Protein AF-A0A3B5LZR9-F1 (afdb_monomer_lite)

InterPro domains:
  IPR003703 Acyl-CoA thioesterase [PTHR11066] (20-133)
  IPR025652 Acyl-CoA thioesterase 2, C-terminal domain [PF02551] (42-131)
  IPR029069 HotDog domain superfamily [SSF54637] (20-133)

Radius of gyration: 15.73 Å; chains: 1; bounding box: 36×36×36 Å

Organism: NCBI:txid32473

Structure (mmCIF, N/CA/C/O backbone):
data_AF-A0A3B5LZR9-F1
#
_entry.id   AF-A0A3B5LZR9-F1
#
loop_
_atom_site.group_PDB
_atom_site.id
_atom_site.type_symbol
_atom_site.label_atom_id
_atom_site.label_alt_id
_atom_site.label_comp_id
_atom_site.label_asym_id
_atom_site.label_entity_id
_atom_site.label_seq_id
_atom_site.pdbx_PDB_ins_code
_atom_site.Cartn_x
_atom_site.Cartn_y
_atom_site.Cartn_z
_atom_site.occupancy
_atom_site.B_iso_or_equiv
_atom_site.auth_seq_id
_atom_site.auth_comp_id
_atom_site.auth_asym_id
_atom_site.auth_atom_id
_atom_site.pdbx_PDB_model_num
ATOM 1 N N . MET A 1 1 ? -6.230 14.720 -13.252 1.00 27.27 1 MET A N 1
ATOM 2 C CA . MET A 1 1 ? -5.635 13.383 -13.043 1.00 27.27 1 MET A CA 1
ATOM 3 C C . MET A 1 1 ? -5.316 13.263 -11.568 1.00 27.27 1 MET A C 1
ATOM 5 O O . MET A 1 1 ? -4.715 14.183 -11.036 1.00 27.27 1 MET A O 1
ATOM 9 N N . ARG A 1 2 ? -5.852 12.247 -10.888 1.00 27.27 2 ARG A N 1
ATOM 10 C CA . ARG A 1 2 ? -5.743 12.085 -9.433 1.00 27.27 2 ARG A CA 1
ATOM 11 C C . ARG A 1 2 ? -4.708 10.994 -9.176 1.00 27.27 2 ARG A C 1
ATOM 13 O O . ARG A 1 2 ? -4.946 9.859 -9.569 1.00 27.27 2 ARG A O 1
ATOM 20 N N . THR A 1 3 ? -3.568 11.358 -8.603 1.00 30.34 3 THR A N 1
ATOM 21 C CA . THR A 1 3 ? -2.585 10.412 -8.075 1.00 30.34 3 THR A CA 1
ATOM 22 C C . THR A 1 3 ? -3.133 9.887 -6.757 1.00 30.34 3 THR A C 1
ATOM 24 O O . THR A 1 3 ? -3.487 10.661 -5.873 1.00 30.34 3 THR A O 1
ATOM 27 N N . GLY A 1 4 ? -3.314 8.579 -6.643 1.00 33.81 4 GLY A N 1
ATOM 28 C CA . GLY A 1 4 ? -3.787 7.996 -5.403 1.00 33.81 4 GLY A CA 1
ATOM 29 C C . GLY A 1 4 ? -3.628 6.496 -5.407 1.00 33.81 4 GLY A C 1
ATOM 30 O O . GLY A 1 4 ? -4.179 5.817 -6.268 1.00 33.81 4 GLY A O 1
ATOM 31 N N . CYS A 1 5 ? -2.903 5.990 -4.414 1.00 34.50 5 CYS A N 1
ATOM 32 C CA . CYS A 1 5 ? -2.946 4.586 -4.047 1.00 34.50 5 CYS A CA 1
ATOM 33 C C . CYS A 1 5 ? -4.393 4.267 -3.636 1.00 34.50 5 CYS A C 1
ATOM 35 O O . CYS A 1 5 ? -4.862 4.674 -2.570 1.00 34.50 5 CYS A O 1
ATOM 37 N N . SER A 1 6 ? -5.149 3.616 -4.524 1.00 39.47 6 SER A N 1
ATOM 38 C CA . SER A 1 6 ? -6.515 3.190 -4.228 1.00 39.47 6 SER A CA 1
ATOM 39 C C . SER A 1 6 ? -6.448 1.907 -3.411 1.00 39.47 6 SER A C 1
ATOM 41 O O . SER A 1 6 ? -6.397 0.806 -3.952 1.00 39.47 6 SER A O 1
ATOM 43 N N . ILE A 1 7 ? -6.462 2.042 -2.085 1.00 42.81 7 ILE A N 1
ATOM 44 C CA . ILE A 1 7 ? -6.638 0.894 -1.193 1.00 42.81 7 ILE A CA 1
ATOM 45 C C . ILE A 1 7 ? -8.096 0.435 -1.322 1.00 42.81 7 ILE A C 1
ATOM 47 O O . ILE A 1 7 ? -8.989 0.935 -0.637 1.00 42.81 7 ILE A O 1
ATOM 51 N N . ARG A 1 8 ? -8.365 -0.507 -2.233 1.00 40.75 8 ARG A N 1
ATOM 52 C CA . ARG A 1 8 ? -9.655 -1.209 -2.281 1.00 40.75 8 ARG A CA 1
ATOM 53 C C . ARG A 1 8 ? -9.671 -2.298 -1.219 1.00 40.75 8 ARG A C 1
ATOM 55 O O . ARG A 1 8 ? -9.080 -3.362 -1.384 1.00 40.75 8 ARG A O 1
ATOM 62 N N . LEU A 1 9 ? -10.381 -2.025 -0.129 1.00 33.88 9 LEU A N 1
ATOM 63 C CA . LEU A 1 9 ? -10.608 -2.972 0.956 1.00 33.88 9 LEU A CA 1
ATOM 64 C C . LEU A 1 9 ? -11.542 -4.094 0.478 1.00 33.88 9 LEU A C 1
ATOM 66 O O . LEU A 1 9 ? -12.763 -3.971 0.521 1.00 33.88 9 LEU A O 1
ATOM 70 N N . HIS A 1 10 ? -10.964 -5.201 0.018 1.00 29.89 10 HIS A N 1
ATOM 71 C CA . HIS A 1 10 ? -11.681 -6.463 -0.134 1.00 29.89 10 HIS A CA 1
ATOM 72 C C . HIS A 1 10 ? -11.400 -7.334 1.091 1.00 29.89 10 HIS A C 1
ATOM 74 O O . HIS A 1 10 ? -10.263 -7.738 1.317 1.00 29.89 10 HIS A O 1
ATOM 80 N N . THR A 1 11 ? -12.425 -7.635 1.887 1.00 25.09 11 THR A N 1
ATOM 81 C CA . THR A 1 11 ? -12.345 -8.617 2.974 1.00 25.09 11 THR A CA 1
ATOM 82 C C . THR A 1 11 ? -12.580 -10.016 2.396 1.00 25.09 11 THR A C 1
ATOM 84 O O . THR A 1 11 ? -13.600 -10.282 1.759 1.00 25.09 11 THR A O 1
ATOM 87 N N . LYS A 1 12 ? -11.628 -10.943 2.568 1.00 26.22 12 LYS A N 1
ATOM 88 C CA . LYS A 1 12 ? -11.846 -12.369 2.268 1.00 26.22 12 LYS A CA 1
ATOM 89 C C . LYS A 1 12 ? -11.078 -13.266 3.239 1.00 26.22 12 LYS A C 1
ATOM 91 O O . LYS A 1 12 ? -9.925 -13.004 3.567 1.00 26.22 12 LYS A O 1
ATOM 96 N N . LEU A 1 13 ? -11.758 -14.326 3.682 1.00 26.95 13 LEU A N 1
ATOM 97 C CA . LEU A 1 13 ? -11.260 -15.369 4.580 1.00 26.95 13 LEU A CA 1
ATOM 98 C C . LEU A 1 13 ? -10.009 -16.074 4.017 1.00 26.95 13 LEU A C 1
ATOM 100 O O . LEU A 1 13 ? -9.919 -16.385 2.832 1.00 26.95 13 LEU A O 1
ATOM 104 N N . CYS A 1 14 ? -9.069 -16.331 4.924 1.00 25.84 14 CYS A N 1
ATOM 105 C CA . CYS A 1 14 ? -7.751 -16.936 4.733 1.00 25.84 14 CYS A CA 1
ATOM 106 C C . CYS A 1 14 ? -7.805 -18.362 4.141 1.00 25.84 14 CYS A C 1
ATOM 108 O O . CYS A 1 14 ? -8.586 -19.185 4.616 1.00 25.84 14 CYS A O 1
ATOM 110 N N . LEU A 1 15 ? -6.883 -18.695 3.226 1.00 27.16 15 LEU A N 1
ATOM 111 C CA . LEU A 1 15 ? -6.467 -20.080 2.980 1.00 27.16 15 LEU A CA 1
ATOM 112 C C . LEU A 1 15 ? -4.952 -20.218 3.217 1.00 27.16 15 LEU A C 1
ATOM 114 O O . LEU A 1 15 ? -4.145 -19.428 2.729 1.00 27.16 15 LEU A O 1
ATOM 118 N N . HIS A 1 16 ? -4.606 -21.196 4.051 1.00 30.91 16 HIS 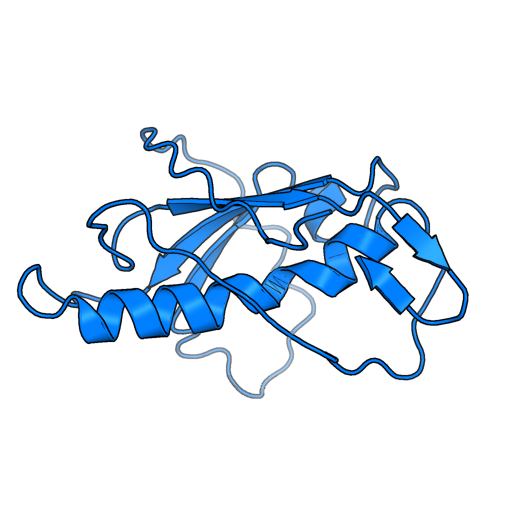A N 1
ATOM 119 C CA . HIS A 1 16 ? -3.272 -21.536 4.545 1.00 30.91 16 HIS A CA 1
ATOM 120 C C . HIS A 1 16 ? -2.425 -22.238 3.472 1.00 30.91 16 HIS A C 1
ATOM 122 O O . HIS A 1 16 ? -2.890 -23.237 2.943 1.00 30.91 16 HIS A O 1
ATOM 128 N N . SER A 1 17 ? -1.179 -21.784 3.253 1.00 28.28 17 SER A N 1
ATOM 129 C CA . SER A 1 17 ? 0.057 -22.598 3.111 1.00 28.28 17 SER A CA 1
ATOM 130 C C . SER A 1 17 ? 1.097 -21.908 2.212 1.00 28.28 17 SER A C 1
ATOM 132 O O . SER A 1 17 ? 0.865 -21.807 1.013 1.00 28.28 17 SER A O 1
ATOM 134 N N . ALA A 1 18 ? 2.230 -21.463 2.781 1.00 30.75 18 ALA A N 1
ATOM 135 C CA . ALA A 1 18 ? 3.571 -21.375 2.153 1.00 30.75 18 ALA A CA 1
ATOM 136 C C . ALA A 1 18 ? 4.475 -20.391 2.930 1.00 30.75 18 ALA A C 1
ATOM 138 O O . ALA A 1 18 ? 4.711 -19.267 2.497 1.00 30.75 18 ALA A O 1
ATOM 139 N N . LEU A 1 19 ? 4.978 -20.792 4.104 1.00 38.09 19 LEU A N 1
ATOM 140 C CA . LEU A 1 19 ? 5.795 -19.927 4.982 1.00 38.09 19 LEU A CA 1
ATOM 141 C C . LEU A 1 19 ? 7.273 -20.343 5.114 1.00 38.09 19 LEU A C 1
ATOM 143 O O . LEU A 1 19 ? 8.021 -19.689 5.838 1.00 38.09 19 LEU A O 1
ATOM 147 N N . ASN A 1 20 ? 7.731 -21.393 4.423 1.00 34.12 20 ASN A N 1
ATOM 148 C CA . ASN A 1 20 ? 9.038 -21.995 4.735 1.00 34.12 20 ASN A CA 1
ATOM 149 C C . ASN A 1 20 ? 10.212 -21.607 3.822 1.00 34.12 20 ASN A C 1
ATOM 151 O O . ASN A 1 20 ? 11.348 -21.851 4.208 1.00 34.12 20 ASN A O 1
ATOM 155 N N . VAL A 1 21 ? 9.997 -20.950 2.676 1.00 36.91 21 VAL A N 1
ATOM 156 C CA . VAL A 1 21 ? 11.098 -20.683 1.718 1.00 36.91 21 VAL A CA 1
ATOM 157 C C . VAL A 1 21 ? 11.710 -19.275 1.855 1.00 36.91 21 VAL A C 1
ATOM 159 O O . VAL A 1 21 ? 12.854 -19.062 1.477 1.00 36.91 21 VAL A O 1
ATOM 162 N N . ALA A 1 22 ? 11.028 -18.311 2.486 1.00 40.25 22 ALA A N 1
ATOM 163 C CA . ALA A 1 22 ? 11.484 -16.910 2.545 1.00 40.25 22 ALA A CA 1
ATOM 164 C C . ALA A 1 22 ? 12.479 -16.576 3.686 1.00 40.25 22 ALA A C 1
ATOM 166 O O . ALA A 1 22 ? 12.802 -15.409 3.897 1.00 40.25 22 ALA A O 1
ATOM 167 N N . LYS A 1 23 ? 12.946 -17.568 4.460 1.00 37.38 23 LYS A N 1
ATOM 168 C CA . LYS A 1 23 ? 13.719 -17.338 5.702 1.00 37.38 23 LYS A CA 1
ATOM 169 C C . LYS A 1 23 ? 15.232 -17.162 5.518 1.00 37.38 23 LYS A C 1
ATOM 171 O O . LYS A 1 23 ? 15.905 -16.778 6.471 1.00 37.38 23 LYS A O 1
ATOM 176 N N . GLN A 1 24 ? 15.792 -17.418 4.339 1.00 36.44 24 GLN A N 1
ATOM 177 C CA . GLN A 1 24 ? 17.242 -17.336 4.129 1.00 36.44 24 GLN A CA 1
ATOM 178 C C . GLN A 1 24 ? 17.629 -15.983 3.518 1.00 36.44 24 GLN A C 1
ATOM 180 O O . GLN A 1 24 ? 17.679 -15.836 2.302 1.00 36.44 24 GLN A O 1
ATOM 185 N N . GLY A 1 25 ? 17.886 -14.977 4.366 1.00 41.34 25 GLY A N 1
ATOM 186 C CA . GLY A 1 25 ? 18.458 -13.708 3.891 1.00 41.34 25 GLY A CA 1
ATOM 187 C C . GLY A 1 25 ? 18.487 -12.523 4.862 1.00 41.34 25 GLY A C 1
ATOM 188 O O . GLY A 1 25 ? 19.258 -11.597 4.631 1.00 41.34 25 GLY A O 1
ATOM 189 N N . LEU A 1 26 ? 17.719 -12.523 5.958 1.00 41.50 26 LEU A N 1
ATOM 190 C CA . LEU A 1 26 ? 17.759 -11.427 6.939 1.00 41.50 26 LEU A CA 1
ATOM 191 C C . LEU A 1 26 ? 18.619 -11.799 8.154 1.00 41.50 26 LEU A C 1
ATOM 193 O O . LEU A 1 26 ? 18.128 -12.316 9.156 1.00 41.50 26 LEU A O 1
ATOM 197 N N . ASN A 1 27 ? 19.918 -11.511 8.084 1.00 41.34 27 ASN A N 1
ATOM 198 C CA . ASN A 1 27 ? 20.773 -11.573 9.263 1.00 41.34 27 ASN A CA 1
ATOM 199 C C . ASN A 1 27 ? 20.544 -10.349 10.174 1.00 41.34 27 ASN A C 1
ATOM 201 O O . ASN A 1 27 ? 20.931 -9.226 9.866 1.00 41.34 27 ASN A O 1
ATOM 205 N N . LYS A 1 28 ? 19.972 -10.646 11.346 1.00 34.28 28 LYS A N 1
ATOM 206 C CA . LYS A 1 28 ? 20.444 -10.224 12.678 1.00 34.28 28 LYS A CA 1
ATOM 207 C C . LYS A 1 28 ? 20.180 -8.810 13.225 1.00 34.28 28 LYS A C 1
ATOM 209 O O . LYS A 1 28 ? 20.666 -8.569 14.323 1.00 34.28 28 LYS A O 1
ATOM 214 N N . LEU A 1 29 ? 19.392 -7.925 12.594 1.00 37.72 29 LEU A N 1
ATOM 215 C CA . LEU A 1 29 ? 19.137 -6.596 13.202 1.00 37.72 29 LEU A CA 1
ATOM 216 C C . LEU A 1 29 ? 17.749 -6.280 13.786 1.00 37.72 29 LEU A C 1
ATOM 218 O O . LEU A 1 29 ? 17.738 -5.545 14.757 1.00 37.72 29 LEU A O 1
ATOM 222 N N . LEU A 1 30 ? 16.600 -6.803 13.336 1.00 44.06 30 LEU A N 1
ATOM 223 C CA . LEU A 1 30 ? 15.291 -6.375 13.908 1.00 44.06 30 LEU A CA 1
ATOM 224 C C . LEU A 1 30 ? 14.174 -7.440 13.838 1.00 44.06 30 LEU A C 1
ATOM 226 O O . LEU A 1 30 ? 12.989 -7.120 13.850 1.00 44.06 30 LEU A O 1
ATOM 230 N N . ALA A 1 31 ? 14.519 -8.723 13.714 1.00 45.22 31 ALA A N 1
ATOM 231 C CA . ALA A 1 31 ? 13.545 -9.773 13.391 1.00 45.22 31 ALA A CA 1
ATOM 232 C C . ALA A 1 31 ? 12.661 -10.240 14.565 1.00 45.22 31 ALA A C 1
ATOM 234 O O . ALA A 1 31 ? 11.826 -11.120 14.359 1.00 45.22 31 ALA A O 1
ATOM 235 N N . THR A 1 32 ? 12.827 -9.698 15.774 1.00 43.84 32 THR A N 1
ATOM 236 C CA . THR A 1 32 ? 12.108 -10.226 16.941 1.00 43.84 32 THR A CA 1
ATOM 237 C C . THR A 1 32 ? 10.625 -9.848 16.928 1.00 43.84 32 THR A C 1
ATOM 239 O O . THR A 1 32 ? 9.818 -10.695 17.281 1.00 43.84 32 THR A O 1
ATOM 242 N N . GLU A 1 33 ? 10.225 -8.676 16.410 1.00 54.78 33 GLU A N 1
ATOM 243 C CA . GLU A 1 33 ? 8.802 -8.301 16.290 1.00 54.78 33 GLU A CA 1
ATOM 244 C C . GLU A 1 33 ? 8.554 -7.318 15.130 1.00 54.78 33 GLU A C 1
ATOM 246 O O . GLU A 1 33 ? 8.406 -6.118 15.333 1.00 54.78 33 GLU A O 1
ATOM 251 N N . VAL A 1 34 ? 8.498 -7.790 13.878 1.00 61.19 34 VAL A N 1
ATOM 252 C CA . VAL A 1 34 ? 8.032 -6.922 12.773 1.00 61.19 34 VAL A CA 1
ATOM 253 C C . VAL A 1 34 ? 6.562 -6.575 13.048 1.00 61.19 34 VAL A C 1
ATOM 255 O O . VAL A 1 34 ? 5.751 -7.488 12.964 1.00 61.19 34 VAL A O 1
ATOM 258 N N . PRO A 1 35 ? 6.155 -5.328 13.333 1.00 83.56 35 PRO A N 1
ATOM 259 C CA . PRO A 1 35 ? 4.812 -5.027 13.851 1.00 83.56 35 PRO A CA 1
ATOM 260 C C . PRO A 1 35 ? 3.689 -5.287 12.839 1.00 83.56 35 PRO A C 1
ATOM 262 O O . PRO A 1 35 ? 2.523 -5.341 13.215 1.00 83.56 35 PRO A O 1
ATOM 265 N N . ILE A 1 36 ? 4.031 -5.482 11.564 1.00 88.88 36 ILE A N 1
ATOM 266 C CA . ILE A 1 36 ? 3.102 -5.783 10.477 1.00 88.88 36 ILE A CA 1
ATOM 267 C C . ILE A 1 36 ? 3.331 -7.218 9.989 1.00 88.88 36 ILE A C 1
ATOM 269 O O . ILE A 1 36 ? 4.450 -7.624 9.672 1.00 88.88 36 ILE A O 1
ATOM 273 N N . GLU A 1 37 ? 2.262 -8.001 9.910 1.00 91.88 37 GLU A N 1
ATOM 274 C CA . GLU A 1 37 ? 2.244 -9.259 9.171 1.00 91.88 37 GLU A CA 1
ATOM 275 C C . GLU A 1 37 ? 1.926 -8.983 7.705 1.00 91.88 37 GLU A C 1
ATOM 277 O O . GLU A 1 37 ? 0.971 -8.273 7.405 1.00 91.88 37 GLU A O 1
ATOM 282 N N . VAL A 1 38 ? 2.692 -9.588 6.794 1.00 90.38 38 VAL A N 1
ATOM 283 C CA . VAL A 1 38 ? 2.482 -9.482 5.347 1.00 90.38 38 VAL A CA 1
ATOM 284 C C . VAL A 1 38 ? 2.375 -10.878 4.746 1.00 90.38 38 VAL A C 1
ATOM 286 O O . VAL A 1 38 ? 3.205 -11.746 5.016 1.00 90.38 38 VAL A O 1
ATOM 289 N N . LYS A 1 39 ? 1.360 -11.094 3.909 1.00 92.94 39 LYS A N 1
ATOM 290 C CA . LYS A 1 39 ? 1.160 -12.317 3.127 1.00 92.94 39 LYS A CA 1
ATOM 291 C C . LYS A 1 39 ? 1.028 -11.953 1.646 1.00 92.94 39 LYS A C 1
ATOM 293 O O . LYS A 1 39 ? -0.023 -11.457 1.234 1.00 92.94 39 LYS A O 1
ATOM 298 N N . PRO A 1 40 ? 2.070 -12.190 0.834 1.00 92.44 40 PRO A N 1
ATOM 299 C CA . PRO A 1 40 ? 1.994 -11.983 -0.606 1.00 92.44 40 PRO A CA 1
ATOM 300 C C . PRO A 1 40 ? 0.895 -12.836 -1.244 1.00 92.44 40 PRO A C 1
ATOM 302 O O . PRO A 1 40 ? 0.795 -14.022 -0.937 1.00 92.44 40 PRO A O 1
ATOM 305 N N . VAL A 1 41 ? 0.117 -12.268 -2.171 1.00 93.25 41 VAL A N 1
ATOM 306 C CA . VAL A 1 41 ? -0.815 -13.063 -2.995 1.00 93.25 41 VAL A CA 1
ATOM 307 C C . VAL A 1 41 ? -0.036 -13.895 -4.020 1.00 93.25 41 VAL A C 1
ATO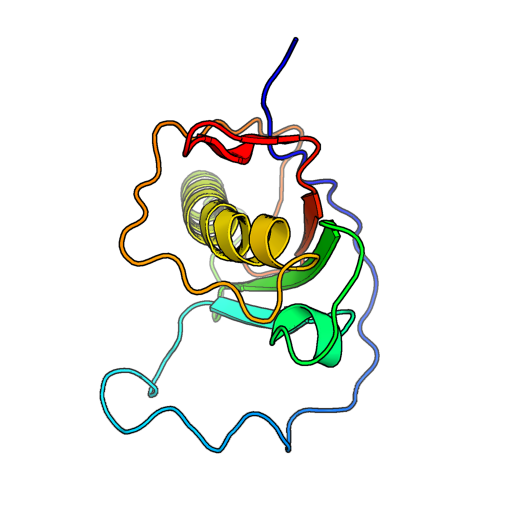M 309 O O . VAL A 1 41 ? -0.339 -15.064 -4.230 1.00 93.25 41 VAL A O 1
ATOM 312 N N . SER A 1 42 ? 1.014 -13.313 -4.609 1.00 90.25 42 SER A N 1
ATOM 313 C CA . SER A 1 42 ? 1.970 -14.000 -5.487 1.00 90.25 42 SER A CA 1
ATOM 314 C C . SER A 1 42 ? 3.391 -13.839 -4.934 1.00 90.25 42 SER A C 1
ATOM 316 O O . SER A 1 42 ? 4.027 -12.807 -5.176 1.00 90.25 42 SER A O 1
ATOM 318 N N . PRO A 1 43 ? 3.920 -14.821 -4.175 1.00 88.44 43 PRO A N 1
ATOM 319 C CA . PRO A 1 43 ? 5.252 -14.722 -3.574 1.00 88.44 43 PRO A CA 1
ATOM 320 C C . PRO A 1 43 ? 6.373 -14.495 -4.596 1.00 88.44 43 PRO A C 1
ATOM 322 O O . PRO A 1 43 ? 7.259 -13.676 -4.363 1.00 88.44 43 PRO A O 1
ATOM 325 N N . ALA A 1 44 ? 6.318 -15.163 -5.753 1.00 86.81 44 ALA A N 1
ATOM 326 C CA . ALA A 1 44 ? 7.342 -15.031 -6.790 1.00 86.81 44 ALA A CA 1
ATOM 327 C C . ALA A 1 44 ? 7.430 -13.599 -7.350 1.00 86.81 44 ALA A C 1
ATOM 329 O O . ALA A 1 44 ? 8.530 -13.077 -7.529 1.00 86.81 44 ALA A O 1
ATOM 330 N N . GLN A 1 45 ? 6.286 -12.944 -7.581 1.00 85.25 45 GLN A N 1
ATOM 331 C CA . GLN A 1 45 ? 6.248 -11.545 -8.020 1.00 85.25 45 GLN A CA 1
ATOM 332 C C . GLN A 1 45 ? 6.632 -10.599 -6.877 1.00 85.25 45 GLN A C 1
ATOM 334 O O . GLN A 1 45 ? 7.433 -9.689 -7.068 1.00 85.25 45 GLN A O 1
ATOM 339 N N . PHE A 1 46 ? 6.125 -10.831 -5.664 1.00 85.56 46 PHE A N 1
ATOM 340 C CA . PHE A 1 46 ? 6.383 -9.969 -4.508 1.00 85.56 46 PHE A CA 1
ATOM 341 C C . PHE A 1 46 ? 7.879 -9.829 -4.188 1.00 85.56 46 PHE A C 1
ATOM 343 O O . PHE A 1 46 ? 8.355 -8.717 -3.958 1.00 85.56 46 PHE A O 1
ATOM 350 N N . TYR A 1 47 ? 8.632 -10.932 -4.259 1.00 84.81 47 TYR A N 1
ATOM 351 C CA . TYR A 1 47 ? 10.088 -10.945 -4.071 1.00 84.81 47 TYR A CA 1
ATOM 352 C C . TYR A 1 47 ? 10.888 -10.672 -5.359 1.00 84.81 47 TYR A C 1
ATOM 354 O O . TYR A 1 47 ? 12.109 -10.804 -5.360 1.00 84.81 47 TYR A O 1
ATOM 362 N N . ARG A 1 48 ? 10.228 -10.257 -6.453 1.00 81.88 48 ARG A N 1
ATOM 363 C CA . ARG A 1 48 ? 10.842 -9.947 -7.761 1.00 81.88 48 ARG A CA 1
ATOM 364 C C . ARG A 1 48 ? 11.673 -11.102 -8.347 1.00 81.88 48 ARG A C 1
ATOM 366 O O . ARG A 1 48 ? 12.655 -10.867 -9.046 1.00 81.88 48 ARG A O 1
ATOM 373 N N . HIS A 1 49 ? 11.281 -12.351 -8.088 1.00 83.75 49 HIS A N 1
ATOM 374 C CA . HIS A 1 49 ? 11.911 -13.528 -8.702 1.00 83.75 49 HIS A CA 1
ATOM 375 C C . HIS A 1 49 ? 11.501 -13.704 -10.169 1.00 83.75 49 HIS A C 1
ATOM 377 O O . HIS A 1 49 ? 12.241 -14.290 -10.954 1.00 83.75 49 HIS A O 1
ATOM 383 N N . VAL A 1 50 ? 10.324 -13.192 -10.536 1.00 87.12 50 VAL A N 1
ATOM 384 C CA . VAL A 1 50 ? 9.795 -13.192 -11.903 1.00 87.12 50 VAL A CA 1
ATOM 385 C C . VAL A 1 50 ? 9.380 -11.776 -12.290 1.00 87.12 50 VAL A C 1
ATOM 387 O O . VAL A 1 50 ? 8.904 -11.019 -11.440 1.00 87.12 50 VAL A O 1
ATOM 390 N N . SER A 1 51 ? 9.564 -11.416 -13.561 1.00 90.81 51 SER A N 1
ATOM 391 C CA . SER A 1 51 ? 8.996 -10.184 -14.112 1.00 90.81 51 SER A CA 1
ATOM 392 C C . SER A 1 51 ? 7.484 -10.312 -14.275 1.00 90.81 51 SER A C 1
ATOM 394 O O . SER A 1 51 ? 6.954 -11.413 -14.429 1.00 90.81 51 SER A O 1
ATOM 396 N N . GLY A 1 52 ? 6.793 -9.181 -14.290 1.00 91.69 52 GLY A N 1
ATOM 397 C CA . GLY A 1 52 ? 5.360 -9.123 -14.548 1.00 91.69 52 GLY A CA 1
ATOM 398 C C . GLY A 1 52 ? 4.888 -7.688 -14.697 1.00 91.69 52 GLY A C 1
ATOM 399 O O . GLY A 1 52 ? 5.696 -6.761 -14.620 1.00 91.69 52 GLY A O 1
ATOM 400 N N . GLU A 1 53 ? 3.580 -7.529 -14.880 1.00 94.06 53 GLU A N 1
ATOM 401 C CA . GLU A 1 53 ? 2.930 -6.221 -14.853 1.00 94.06 53 GLU A CA 1
ATOM 402 C C . GLU A 1 53 ? 3.274 -5.471 -13.558 1.00 94.06 53 GLU A C 1
ATOM 404 O O . GLU A 1 53 ? 3.458 -6.109 -12.511 1.00 94.06 53 GLU A O 1
ATOM 409 N N . PRO A 1 54 ? 3.344 -4.131 -13.588 1.00 93.12 54 PRO A N 1
ATOM 410 C CA . PRO A 1 54 ? 3.610 -3.313 -12.414 1.00 93.12 54 PRO A CA 1
ATOM 411 C C . PRO A 1 54 ? 2.364 -3.244 -11.517 1.00 93.12 54 PRO A C 1
ATOM 413 O O . PRO A 1 54 ? 1.805 -2.183 -11.270 1.00 93.12 54 PRO A O 1
ATOM 416 N N . ARG A 1 55 ? 1.907 -4.404 -11.043 1.00 91.94 55 ARG A N 1
ATOM 417 C CA . ARG A 1 55 ? 0.741 -4.605 -10.187 1.00 91.94 55 ARG A CA 1
ATOM 418 C C . ARG A 1 55 ? 1.088 -5.636 -9.123 1.00 91.94 55 ARG A C 1
ATOM 420 O O . ARG A 1 55 ? 1.552 -6.735 -9.420 1.00 91.94 55 ARG A O 1
ATOM 427 N N . ARG A 1 56 ? 0.848 -5.294 -7.864 1.00 87.94 56 ARG A N 1
ATOM 428 C CA . ARG A 1 56 ? 1.205 -6.091 -6.696 1.00 87.94 56 ARG A CA 1
ATOM 429 C C . ARG A 1 56 ? 0.048 -6.162 -5.721 1.00 87.94 56 ARG A C 1
ATOM 431 O O . ARG A 1 56 ? -0.556 -5.152 -5.380 1.00 87.94 56 ARG A O 1
ATOM 438 N N . LEU A 1 57 ? -0.207 -7.375 -5.238 1.00 93.06 57 LEU A N 1
ATOM 439 C CA . LEU A 1 57 ? -1.218 -7.642 -4.229 1.00 93.06 57 LEU A CA 1
ATOM 440 C C . LEU A 1 57 ? -0.598 -8.370 -3.039 1.00 93.06 57 LEU A C 1
ATOM 442 O O . LEU A 1 57 ? 0.133 -9.356 -3.195 1.00 93.06 57 LEU A O 1
ATOM 446 N N . PHE A 1 58 ? -0.913 -7.899 -1.842 1.00 92.62 58 PHE A N 1
ATOM 447 C CA . PHE A 1 58 ? -0.535 -8.555 -0.599 1.00 92.62 58 PHE A CA 1
ATOM 448 C C . PHE A 1 58 ? -1.559 -8.256 0.485 1.00 92.62 58 PHE A C 1
ATOM 450 O O . PHE A 1 58 ? -2.140 -7.178 0.546 1.00 92.62 58 PHE A O 1
ATOM 457 N N . TRP A 1 59 ? -1.769 -9.224 1.361 1.00 95.06 59 TRP A N 1
ATOM 458 C CA . TRP A 1 59 ? -2.520 -9.011 2.583 1.00 95.06 59 TRP A CA 1
ATOM 459 C C . TRP A 1 59 ? -1.585 -8.471 3.651 1.00 95.06 59 TRP A C 1
ATOM 461 O O . TRP A 1 59 ? -0.474 -8.986 3.805 1.00 95.06 59 TRP A O 1
ATOM 471 N N . ALA A 1 60 ? -2.034 -7.482 4.414 1.00 93.19 60 ALA A N 1
ATOM 472 C CA . ALA A 1 60 ? -1.308 -7.015 5.581 1.00 93.19 60 ALA A CA 1
ATOM 473 C C . ALA A 1 60 ? -2.236 -6.716 6.757 1.00 93.19 60 ALA A C 1
ATOM 475 O O . ALA A 1 60 ? -3.409 -6.390 6.570 1.00 93.19 60 ALA A O 1
ATOM 476 N N . ARG A 1 61 ? -1.685 -6.844 7.965 1.00 92.88 61 ARG A N 1
ATOM 477 C CA . ARG A 1 61 ? -2.316 -6.434 9.225 1.00 92.88 61 ARG A CA 1
ATOM 478 C C . ARG A 1 61 ? -1.264 -6.092 10.276 1.00 92.88 61 ARG A C 1
ATOM 480 O O . ARG A 1 61 ? -0.170 -6.655 10.250 1.00 92.88 61 ARG A O 1
ATOM 487 N N . ALA A 1 62 ? -1.598 -5.229 11.224 1.00 91.75 62 ALA A N 1
ATOM 488 C CA . ALA A 1 62 ? -0.829 -5.060 12.449 1.00 91.75 62 ALA A CA 1
ATOM 489 C C . ALA A 1 62 ? -0.903 -6.322 13.315 1.00 91.75 62 ALA A C 1
ATOM 491 O O . ALA A 1 62 ? -1.928 -7.004 13.368 1.00 91.75 62 ALA A O 1
ATOM 492 N N . ARG A 1 63 ? 0.194 -6.625 14.008 1.00 89.44 63 ARG A N 1
ATOM 493 C CA . ARG A 1 63 ? 0.207 -7.596 15.101 1.00 89.44 63 ARG A CA 1
ATOM 494 C C . ARG A 1 63 ? -0.380 -6.970 16.357 1.00 89.44 63 ARG A C 1
ATOM 496 O O . ARG A 1 63 ? -0.157 -5.797 16.637 1.00 89.44 63 ARG A O 1
ATOM 503 N N . GLY A 1 64 ? -1.067 -7.795 17.139 1.00 85.69 64 GLY A N 1
ATOM 504 C CA . GLY A 1 64 ? -1.720 -7.373 18.375 1.00 85.69 64 GLY A CA 1
ATOM 505 C C . GLY A 1 64 ? -3.130 -6.832 18.150 1.00 85.69 64 GLY A C 1
ATOM 506 O O . GLY A 1 64 ? -3.691 -6.941 17.062 1.00 85.69 64 GLY A O 1
ATOM 507 N N . HIS A 1 65 ? -3.713 -6.297 19.218 1.00 88.44 65 HIS A N 1
ATOM 508 C CA . HIS A 1 65 ? -5.061 -5.742 19.228 1.00 88.44 65 HIS A CA 1
ATOM 509 C C . HIS A 1 65 ? -4.989 -4.223 19.390 1.00 88.44 65 HIS A C 1
ATOM 511 O O . HIS A 1 65 ? -4.417 -3.739 20.364 1.00 88.44 65 HIS A O 1
ATOM 517 N N . ILE A 1 66 ? -5.562 -3.482 18.440 1.00 88.44 66 ILE A N 1
ATOM 518 C CA . ILE A 1 66 ? -5.666 -2.013 18.500 1.00 88.44 66 ILE A CA 1
ATOM 519 C C . ILE A 1 66 ? -7.006 -1.596 19.126 1.00 88.44 66 ILE A C 1
ATOM 521 O O . ILE A 1 66 ? -7.068 -0.597 19.844 1.00 88.44 66 ILE A O 1
ATOM 525 N N . GLY A 1 67 ? -8.055 -2.389 18.890 1.00 83.19 67 GLY A N 1
ATOM 526 C CA . GLY A 1 67 ? -9.410 -2.134 19.379 1.00 83.19 67 GLY A CA 1
ATOM 527 C C . GLY A 1 67 ? -10.185 -1.117 18.538 1.00 83.19 67 GLY A C 1
ATOM 528 O O . GLY A 1 67 ? -9.622 -0.229 17.908 1.00 83.19 67 GLY A O 1
ATOM 529 N N . GLU A 1 68 ? -11.513 -1.234 18.544 1.00 82.12 68 GLU A N 1
ATOM 530 C CA . GLU A 1 68 ? -12.404 -0.499 17.629 1.00 82.12 68 GLU A CA 1
ATOM 531 C C . GLU A 1 68 ? -12.442 1.018 17.880 1.00 82.12 68 GLU A C 1
ATOM 533 O O . GLU A 1 68 ? -12.685 1.805 16.966 1.00 82.12 68 GLU A O 1
ATOM 538 N N . GLY A 1 69 ? -12.170 1.448 19.116 1.00 83.06 69 GLY A N 1
ATOM 539 C CA . GLY A 1 69 ? -12.270 2.851 19.527 1.00 83.06 69 GLY A CA 1
ATOM 540 C C . GLY A 1 69 ? -11.136 3.756 19.032 1.00 83.06 69 GLY A C 1
ATOM 541 O O . GLY A 1 69 ? -11.239 4.975 19.164 1.00 83.06 69 GLY A O 1
ATOM 542 N N . ASN A 1 70 ? -10.054 3.205 18.465 1.00 87.94 70 ASN A N 1
ATOM 543 C CA . ASN A 1 70 ? -8.857 3.974 18.112 1.00 87.94 70 ASN A CA 1
ATOM 544 C C . ASN A 1 70 ? -8.637 4.090 16.595 1.00 87.94 70 ASN A C 1
ATOM 546 O O . ASN A 1 70 ? -7.595 3.716 16.054 1.00 87.94 70 ASN A O 1
ATOM 550 N N . MET A 1 71 ? -9.620 4.664 15.895 1.00 92.25 71 MET A N 1
ATOM 551 C CA . MET A 1 71 ? -9.559 4.857 14.439 1.00 92.25 71 MET A CA 1
ATOM 552 C C . MET A 1 71 ? -8.334 5.669 13.989 1.00 92.25 71 MET A C 1
ATOM 554 O O . MET A 1 71 ? -7.768 5.400 12.936 1.00 92.25 71 MET A O 1
ATOM 558 N N . LYS A 1 72 ? -7.867 6.625 14.803 1.00 90.25 72 LYS A N 1
ATOM 559 C CA . LYS A 1 72 ? -6.647 7.392 14.500 1.00 90.25 72 LYS A CA 1
ATOM 560 C C . LYS A 1 72 ? -5.428 6.478 14.397 1.00 90.25 72 LYS A C 1
ATOM 562 O O . LYS A 1 72 ? -4.660 6.603 13.449 1.00 90.25 72 LYS A O 1
ATOM 567 N N . LEU A 1 73 ? -5.278 5.531 15.326 1.00 90.44 73 LEU A N 1
ATOM 568 C CA . LEU A 1 73 ? -4.188 4.561 15.285 1.00 90.44 73 LEU A CA 1
ATOM 569 C C . LEU A 1 73 ? -4.331 3.597 14.100 1.00 90.44 73 LEU A C 1
ATOM 571 O O . LEU A 1 73 ? -3.339 3.323 13.429 1.00 90.44 73 LEU A O 1
ATOM 575 N N . HIS A 1 74 ? -5.549 3.150 13.777 1.00 91.00 74 HIS A N 1
ATOM 576 C CA . HIS A 1 74 ? -5.787 2.370 12.559 1.00 91.00 74 HIS A CA 1
ATOM 577 C C . HIS A 1 74 ? -5.354 3.128 11.294 1.00 91.00 74 HIS A C 1
ATOM 579 O O . HIS A 1 74 ? -4.604 2.571 10.487 1.00 91.00 74 HIS A O 1
ATOM 585 N N . CYS A 1 75 ? -5.722 4.404 11.157 1.00 91.94 75 CYS A N 1
ATOM 586 C CA . CYS A 1 75 ? -5.274 5.254 10.053 1.00 91.94 75 CYS A CA 1
ATOM 587 C C . CYS A 1 75 ? -3.750 5.413 10.012 1.00 91.94 75 CYS A C 1
ATOM 589 O O . CYS A 1 75 ? -3.170 5.285 8.937 1.00 91.94 75 CYS A O 1
ATOM 591 N N . CYS A 1 76 ? -3.086 5.619 11.155 1.00 91.81 76 CYS A N 1
ATOM 592 C CA . CYS A 1 76 ? -1.622 5.697 11.214 1.00 91.81 76 CYS A CA 1
ATOM 593 C C . CYS A 1 76 ? -0.954 4.401 10.739 1.00 91.81 76 CYS A C 1
ATOM 595 O O . CYS A 1 76 ? 0.017 4.445 9.987 1.00 91.81 76 CYS A O 1
ATOM 597 N N . VAL A 1 77 ? -1.484 3.242 11.138 1.00 91.62 77 VAL A N 1
ATOM 598 C CA . VAL A 1 77 ? -0.972 1.943 10.684 1.00 91.62 77 VAL A CA 1
ATOM 599 C C . VAL A 1 77 ? -1.190 1.762 9.182 1.00 91.62 77 VAL A C 1
ATOM 601 O O . VAL A 1 77 ? -0.267 1.349 8.485 1.00 91.62 77 VAL A O 1
ATOM 604 N N . ALA A 1 78 ? -2.375 2.086 8.660 1.00 91.56 78 ALA A N 1
ATOM 605 C CA . ALA A 1 78 ? -2.631 1.997 7.222 1.00 91.56 78 ALA A CA 1
ATOM 606 C C . ALA A 1 78 ? -1.716 2.938 6.429 1.00 91.56 78 ALA A C 1
ATOM 608 O O . ALA A 1 78 ? -1.185 2.540 5.393 1.00 91.56 78 ALA A O 1
ATOM 609 N N . ALA A 1 79 ? -1.469 4.147 6.944 1.00 89.50 79 ALA A N 1
ATOM 610 C CA . ALA A 1 79 ? -0.526 5.084 6.350 1.00 89.50 79 ALA A CA 1
ATOM 611 C C . ALA A 1 79 ? 0.893 4.519 6.315 1.00 89.50 79 ALA A C 1
ATOM 613 O O . ALA A 1 79 ? 1.512 4.489 5.255 1.00 89.50 79 ALA A O 1
ATOM 614 N N . TYR A 1 80 ? 1.360 3.953 7.426 1.00 88.56 80 TYR A N 1
ATOM 615 C CA . TYR A 1 80 ? 2.660 3.295 7.486 1.00 88.56 80 TYR A CA 1
ATOM 616 C C . TYR A 1 80 ? 2.799 2.148 6.467 1.00 88.56 80 TYR A C 1
ATOM 618 O O . TYR A 1 80 ? 3.818 2.036 5.791 1.00 88.56 80 TYR A O 1
ATOM 626 N N . VAL A 1 81 ? 1.777 1.297 6.326 1.00 90.38 81 VAL A N 1
ATOM 627 C CA . VAL A 1 81 ? 1.821 0.147 5.402 1.00 90.38 81 VAL A CA 1
ATOM 628 C C . VAL A 1 81 ? 1.697 0.573 3.936 1.00 90.38 81 VAL A C 1
ATOM 630 O O . VAL A 1 81 ? 2.268 -0.078 3.062 1.00 90.38 81 VAL A O 1
ATOM 633 N N . SER A 1 82 ? 0.975 1.655 3.645 1.00 85.62 82 SER A N 1
ATOM 634 C CA . SER A 1 82 ? 0.684 2.075 2.267 1.00 85.62 82 SER A CA 1
ATOM 635 C C . SER A 1 82 ? 1.924 2.437 1.436 1.00 85.62 82 SER A C 1
ATOM 637 O O . SER A 1 82 ? 1.936 2.168 0.236 1.00 85.62 82 SER A O 1
ATOM 639 N N . ASP A 1 83 ? 2.989 2.933 2.069 1.00 85.69 83 ASP A N 1
ATOM 640 C CA . ASP A 1 83 ? 4.257 3.275 1.404 1.00 85.69 83 ASP A CA 1
ATOM 641 C C . ASP A 1 83 ? 5.181 2.065 1.170 1.00 85.69 83 ASP A C 1
ATOM 643 O O . ASP A 1 83 ? 6.201 2.156 0.486 1.00 85.69 83 ASP A O 1
ATOM 647 N N . PHE A 1 84 ? 4.837 0.890 1.707 1.00 82.25 84 PHE A N 1
ATOM 648 C CA . PHE A 1 84 ? 5.736 -0.265 1.746 1.00 82.25 84 PHE A CA 1
ATOM 649 C C . PHE A 1 84 ? 6.062 -0.848 0.362 1.00 82.25 84 PHE A C 1
ATOM 651 O O . PHE A 1 84 ? 7.147 -1.388 0.136 1.00 82.25 84 PHE A O 1
ATOM 658 N N . ALA A 1 85 ? 5.104 -0.803 -0.565 1.00 82.69 85 ALA A N 1
ATOM 659 C CA . ALA A 1 85 ? 5.159 -1.590 -1.795 1.00 82.69 85 ALA A CA 1
ATOM 660 C C . ALA A 1 85 ? 5.413 -0.783 -3.075 1.00 82.69 85 ALA A C 1
ATOM 662 O O . ALA A 1 85 ? 5.720 -1.412 -4.089 1.00 82.69 85 ALA A O 1
ATOM 663 N N . LEU A 1 86 ? 5.343 0.554 -3.031 1.00 83.94 86 LEU A N 1
ATOM 664 C CA . LEU A 1 86 ? 5.329 1.430 -4.213 1.00 83.94 86 LEU A CA 1
ATOM 665 C C . LEU A 1 86 ? 6.516 1.173 -5.154 1.00 83.94 86 LEU A C 1
ATOM 667 O O . LEU A 1 86 ? 6.339 0.694 -6.275 1.00 83.94 86 LEU A O 1
ATOM 671 N N . LEU A 1 87 ? 7.749 1.376 -4.674 1.00 85.44 87 LEU A N 1
ATOM 672 C CA . LEU A 1 87 ? 8.956 1.153 -5.480 1.00 85.44 87 LEU A CA 1
ATOM 673 C C . LEU A 1 87 ? 9.048 -0.290 -5.991 1.00 85.44 87 LEU A C 1
ATOM 675 O O . LEU A 1 87 ? 9.449 -0.549 -7.125 1.00 85.44 87 LEU A O 1
ATOM 679 N N . GLY A 1 88 ? 8.691 -1.253 -5.142 1.00 85.56 88 GLY A N 1
ATOM 680 C CA . GLY A 1 88 ? 8.758 -2.657 -5.508 1.00 85.56 88 GLY A CA 1
ATOM 681 C C . GLY A 1 88 ? 7.821 -2.996 -6.667 1.00 85.56 88 GLY A C 1
ATOM 682 O O . GLY A 1 88 ? 8.228 -3.765 -7.538 1.00 85.56 88 GLY A O 1
ATOM 683 N N . THR A 1 89 ? 6.612 -2.433 -6.682 1.00 90.12 89 THR A N 1
ATOM 684 C CA . THR A 1 89 ? 5.620 -2.599 -7.752 1.00 90.12 89 THR A CA 1
ATOM 685 C C . THR A 1 89 ? 6.142 -2.060 -9.078 1.00 90.12 89 THR A C 1
ATOM 687 O O . THR A 1 89 ? 6.132 -2.780 -10.074 1.00 90.12 89 THR A O 1
ATOM 690 N N . VAL A 1 90 ? 6.689 -0.843 -9.080 1.00 90.88 90 VAL A N 1
ATOM 691 C CA . VAL A 1 90 ? 7.208 -0.191 -10.293 1.00 90.88 90 VAL A CA 1
ATOM 692 C C . VAL A 1 90 ? 8.364 -0.977 -10.918 1.00 90.88 90 VAL A C 1
ATOM 694 O O . VAL A 1 90 ? 8.525 -1.024 -12.135 1.00 90.88 90 VAL A O 1
ATOM 697 N N . LEU A 1 91 ? 9.181 -1.629 -10.088 1.00 90.25 91 LEU A N 1
ATOM 698 C CA . LEU A 1 91 ? 10.337 -2.403 -10.540 1.00 90.25 91 LEU A CA 1
ATOM 699 C C . LEU A 1 91 ? 10.016 -3.858 -10.926 1.00 90.25 91 LEU A C 1
ATOM 701 O O . LEU A 1 91 ? 10.947 -4.610 -11.237 1.00 90.25 91 LEU A O 1
ATOM 705 N N . LEU A 1 92 ? 8.745 -4.279 -10.903 1.00 91.81 92 LEU A N 1
ATOM 706 C CA . LEU A 1 92 ? 8.332 -5.626 -11.324 1.00 91.81 92 LEU A CA 1
ATOM 707 C C . LEU A 1 92 ? 8.661 -5.930 -12.797 1.00 91.81 92 LEU A C 1
ATOM 709 O O . LEU A 1 92 ? 9.234 -6.994 -13.044 1.00 91.81 92 LEU A O 1
ATOM 713 N N . PRO A 1 93 ? 8.411 -5.030 -13.771 1.00 92.75 93 PRO A N 1
ATOM 714 C CA . PRO A 1 93 ? 8.769 -5.284 -15.169 1.00 92.75 93 PRO A CA 1
ATOM 715 C C . PRO A 1 93 ? 10.289 -5.333 -15.403 1.00 92.75 93 PRO A C 1
ATOM 717 O O . PRO A 1 93 ? 10.753 -5.881 -16.401 1.00 92.75 93 PRO A O 1
ATOM 720 N N . TYR A 1 94 ? 11.084 -4.797 -14.466 1.00 90.12 94 TYR A N 1
ATOM 721 C CA . TYR A 1 94 ? 12.531 -4.607 -14.596 1.00 90.12 94 TYR A CA 1
ATOM 722 C C . TYR A 1 94 ? 13.315 -5.380 -13.511 1.00 90.12 94 TYR A C 1
ATOM 724 O O . TYR A 1 94 ? 13.962 -4.774 -12.649 1.00 90.12 94 TYR A O 1
ATOM 732 N N . PRO A 1 95 ? 13.327 -6.728 -13.522 1.00 85.44 95 PRO A N 1
ATOM 733 C CA . PRO A 1 95 ? 13.921 -7.538 -12.447 1.00 85.44 95 PRO A CA 1
ATOM 734 C C . PRO A 1 95 ? 15.440 -7.350 -12.303 1.00 85.44 95 PRO A C 1
ATOM 736 O O . PRO A 1 95 ? 15.986 -7.494 -11.212 1.00 85.44 95 PRO A O 1
ATOM 739 N N . LYS A 1 96 ? 16.134 -6.983 -13.388 1.00 87.69 96 LYS A N 1
ATOM 740 C CA . LYS A 1 96 ? 17.583 -6.716 -13.380 1.00 87.69 96 LYS A CA 1
ATOM 741 C C . LYS A 1 96 ? 17.933 -5.295 -12.931 1.00 87.69 96 LYS A C 1
ATOM 743 O O . LYS A 1 96 ? 19.084 -5.041 -12.580 1.00 87.69 96 LYS A O 1
ATOM 748 N N . TYR A 1 97 ? 16.969 -4.372 -12.942 1.00 87.19 97 TYR A N 1
ATOM 749 C CA . TYR A 1 97 ? 17.210 -2.989 -12.552 1.00 87.19 97 TYR A CA 1
ATOM 750 C C . TYR A 1 97 ? 17.306 -2.874 -11.029 1.00 87.19 97 TYR A C 1
ATOM 752 O O . TYR A 1 97 ? 16.442 -3.346 -10.279 1.00 87.19 97 TYR A O 1
ATOM 760 N N . LYS A 1 98 ? 18.375 -2.221 -10.576 1.00 84.50 98 LYS A N 1
ATOM 761 C CA . LYS A 1 98 ? 18.623 -1.909 -9.171 1.00 84.50 98 LYS A CA 1
ATOM 762 C C . LYS A 1 98 ? 18.691 -0.396 -9.040 1.00 84.50 98 LYS A C 1
ATOM 764 O O . LYS A 1 98 ? 19.653 0.217 -9.498 1.00 84.50 98 LYS A O 1
ATOM 769 N N . ALA A 1 99 ? 17.663 0.193 -8.437 1.00 83.00 99 ALA A N 1
ATOM 770 C CA . ALA A 1 99 ? 17.671 1.616 -8.142 1.00 83.00 99 ALA A CA 1
ATOM 771 C C . ALA A 1 99 ? 18.815 1.914 -7.161 1.00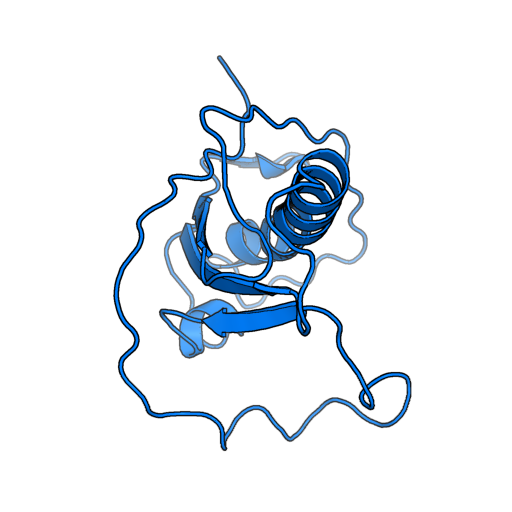 83.00 99 ALA A C 1
ATOM 773 O O . ALA A 1 99 ? 18.931 1.266 -6.122 1.00 83.00 99 ALA A O 1
ATOM 774 N N . ARG A 1 100 ? 19.690 2.858 -7.520 1.00 84.94 100 ARG A N 1
ATOM 775 C CA . ARG A 1 100 ? 20.840 3.239 -6.686 1.00 84.94 100 ARG A CA 1
ATOM 776 C C . ARG A 1 100 ? 20.421 4.114 -5.507 1.00 84.94 100 ARG A C 1
ATOM 778 O O . ARG A 1 100 ? 21.001 4.015 -4.433 1.00 84.94 100 ARG A O 1
ATOM 785 N N . PHE A 1 101 ? 19.435 4.970 -5.740 1.00 87.12 101 PHE A N 1
ATOM 786 C CA . PHE A 1 101 ? 18.846 5.862 -4.758 1.00 87.12 101 PHE A CA 1
ATOM 787 C C . PHE A 1 101 ? 17.377 6.065 -5.111 1.00 87.12 101 PHE A C 1
ATOM 789 O O . PHE A 1 101 ? 17.035 6.174 -6.289 1.00 87.12 101 PHE A O 1
ATOM 796 N N . THR A 1 102 ? 16.528 6.107 -4.094 1.00 85.12 102 THR A N 1
ATOM 797 C CA . THR A 1 102 ? 15.094 6.352 -4.229 1.00 85.12 102 THR A CA 1
ATOM 798 C C . THR A 1 102 ? 14.628 7.159 -3.039 1.00 85.12 102 THR A C 1
ATOM 800 O O . THR A 1 102 ? 15.037 6.880 -1.912 1.00 85.12 102 THR A O 1
ATOM 803 N N . ALA A 1 103 ? 13.743 8.108 -3.289 1.00 83.25 103 ALA A N 1
ATOM 804 C CA . ALA A 1 103 ? 13.056 8.858 -2.258 1.00 83.25 103 ALA A CA 1
ATOM 805 C C . ALA A 1 103 ? 11.587 8.980 -2.657 1.00 83.25 103 ALA A C 1
ATOM 807 O O . ALA A 1 103 ? 11.282 9.145 -3.840 1.00 83.25 103 ALA A O 1
ATOM 808 N N . SER A 1 104 ? 10.697 8.885 -1.677 1.00 80.69 104 SER A N 1
ATOM 809 C CA . SER A 1 104 ? 9.299 9.268 -1.850 1.00 80.69 104 SER A CA 1
ATOM 810 C C . SER A 1 104 ? 9.238 10.786 -2.038 1.00 80.69 104 SER A C 1
ATOM 812 O O . SER A 1 104 ? 9.909 11.514 -1.302 1.00 80.69 104 SER A O 1
ATOM 814 N N . LEU A 1 105 ? 8.481 11.261 -3.028 1.00 85.00 105 LEU A N 1
ATOM 815 C CA . LEU A 1 105 ? 8.326 12.697 -3.294 1.00 85.00 105 LEU A CA 1
ATOM 816 C C . LEU A 1 105 ? 7.066 13.247 -2.628 1.00 85.00 105 LEU A C 1
ATOM 818 O O . LEU A 1 105 ? 7.118 14.232 -1.895 1.00 85.00 105 LEU A O 1
ATOM 822 N N . ASP A 1 106 ? 5.949 12.580 -2.879 1.00 85.25 106 ASP A N 1
ATOM 823 C CA . ASP A 1 106 ? 4.673 12.811 -2.233 1.00 85.25 106 ASP A CA 1
ATOM 824 C C . ASP A 1 106 ? 4.048 11.469 -1.848 1.00 85.25 106 ASP A C 1
ATOM 826 O O . ASP A 1 106 ? 4.485 10.404 -2.291 1.00 85.25 106 ASP A O 1
ATOM 830 N N . HIS A 1 107 ? 3.064 11.537 -0.957 1.00 84.44 107 HIS A N 1
ATOM 831 C CA . HIS A 1 107 ? 2.223 10.407 -0.608 1.00 84.44 107 HIS A CA 1
ATOM 832 C C . HIS A 1 107 ? 0.849 10.921 -0.203 1.00 84.44 107 HIS A C 1
ATOM 834 O O . HIS A 1 107 ? 0.732 11.808 0.647 1.00 84.44 107 HIS A O 1
ATOM 840 N N . ALA A 1 108 ? -0.196 10.388 -0.827 1.00 86.69 108 ALA A N 1
ATOM 841 C CA . ALA A 1 108 ? -1.562 10.842 -0.622 1.00 86.69 108 ALA A CA 1
ATOM 842 C C . ALA A 1 108 ? -2.497 9.660 -0.377 1.00 86.69 108 ALA A C 1
ATOM 844 O O . ALA A 1 108 ? -2.434 8.631 -1.053 1.00 86.69 108 ALA A O 1
ATOM 845 N N . MET A 1 109 ? -3.395 9.830 0.592 1.00 87.81 109 MET A N 1
ATOM 846 C CA . MET A 1 109 ? -4.343 8.806 1.007 1.00 87.81 109 MET A CA 1
ATOM 847 C C . MET A 1 109 ? -5.721 9.398 1.254 1.00 87.81 109 MET A C 1
ATOM 849 O O . MET A 1 109 ? -5.862 10.505 1.774 1.00 87.81 109 MET A O 1
ATOM 853 N N . TRP A 1 110 ? -6.739 8.598 0.950 1.00 92.31 110 TRP A N 1
ATOM 854 C CA . TRP A 1 110 ? -8.131 8.900 1.244 1.00 92.31 110 TRP A CA 1
ATOM 855 C C . TRP A 1 110 ? -8.757 7.698 1.941 1.00 92.31 110 TRP A C 1
ATOM 857 O O . TRP A 1 110 ? -8.714 6.579 1.433 1.00 92.31 110 TRP A O 1
ATOM 867 N N . PHE A 1 111 ? -9.345 7.927 3.113 1.00 89.19 111 PHE A N 1
ATOM 868 C CA . PHE A 1 111 ? -10.062 6.897 3.856 1.00 89.19 111 PHE A CA 1
ATOM 869 C C . PHE A 1 111 ? -11.548 6.978 3.512 1.00 89.19 111 PHE A C 1
ATOM 871 O O . PHE A 1 111 ? -12.211 7.967 3.817 1.00 89.19 111 PHE A O 1
ATOM 878 N N . HIS A 1 112 ? -12.060 5.948 2.841 1.00 89.19 112 HIS A N 1
ATOM 879 C CA . HIS A 1 112 ? -13.434 5.926 2.330 1.00 89.19 112 HIS A CA 1
ATOM 880 C C . HIS A 1 112 ? -14.454 5.333 3.312 1.00 89.19 112 HIS A C 1
ATOM 882 O O . HIS A 1 112 ? -15.649 5.584 3.181 1.00 89.19 112 HIS A O 1
ATOM 888 N N . SER A 1 113 ? -13.996 4.547 4.284 1.00 89.88 113 SER A N 1
ATOM 889 C CA . SER A 1 113 ? -14.826 3.904 5.302 1.00 89.88 113 SER A CA 1
ATOM 890 C C . SER A 1 113 ? -14.032 3.734 6.592 1.00 89.88 113 SER A C 1
ATOM 892 O O . SER A 1 113 ? -12.813 3.913 6.609 1.00 89.88 113 SER A O 1
ATOM 894 N N . THR A 1 114 ? -14.710 3.359 7.674 1.00 91.19 114 THR A N 1
ATOM 895 C CA . THR A 1 114 ? -14.033 2.817 8.854 1.00 91.19 114 THR A CA 1
ATOM 896 C C . THR A 1 114 ? -13.431 1.451 8.519 1.00 91.19 114 THR A C 1
ATOM 898 O O . THR A 1 114 ? -13.948 0.715 7.673 1.00 91.19 114 THR A O 1
ATOM 901 N N . PHE A 1 115 ? -12.303 1.128 9.145 1.00 91.75 115 PHE A N 1
ATOM 902 C CA . PHE A 1 115 ? -11.602 -0.142 8.971 1.00 91.75 115 PHE A CA 1
ATOM 903 C C . PHE A 1 115 ? -10.750 -0.444 10.200 1.00 91.75 115 PHE A C 1
ATOM 905 O O . PHE A 1 115 ? -10.527 0.414 11.057 1.00 91.75 115 PHE A O 1
ATOM 912 N N . ARG A 1 116 ? -10.250 -1.675 10.257 1.00 92.50 116 ARG A N 1
ATOM 913 C CA . ARG A 1 116 ? -9.405 -2.164 11.335 1.00 92.50 116 ARG A CA 1
ATOM 914 C C . ARG A 1 116 ? -8.081 -2.663 10.790 1.00 92.50 116 ARG A C 1
ATOM 916 O O . ARG A 1 116 ? -8.005 -3.702 10.149 1.00 92.50 116 ARG A O 1
ATOM 923 N N . SER A 1 117 ? -7.018 -1.926 11.079 1.00 91.69 117 SER A N 1
ATOM 924 C CA . SER A 1 117 ? -5.664 -2.287 10.648 1.00 91.69 117 SER A CA 1
ATOM 925 C C . SER A 1 117 ? -5.068 -3.492 11.370 1.00 91.69 117 SER A C 1
ATOM 927 O O . SER A 1 117 ? -4.033 -3.979 10.933 1.00 91.69 117 SER A O 1
ATOM 929 N N . ASP A 1 118 ? -5.678 -3.962 12.461 1.00 92.25 118 ASP A N 1
ATOM 930 C CA . ASP A 1 118 ? -5.346 -5.232 13.124 1.00 92.25 118 ASP A CA 1
ATOM 931 C C . ASP A 1 118 ? -6.088 -6.442 12.508 1.00 92.25 118 ASP A C 1
ATOM 933 O O . ASP A 1 118 ? -5.829 -7.594 12.870 1.00 92.25 118 ASP A O 1
ATOM 937 N N . GLU A 1 119 ? -6.947 -6.205 11.512 1.00 93.94 119 GLU A N 1
ATOM 938 C CA . GLU A 1 119 ? -7.559 -7.225 10.660 1.00 93.94 119 GLU A CA 1
ATOM 939 C C . GLU A 1 119 ? -6.868 -7.296 9.291 1.00 93.94 119 GLU A C 1
ATOM 941 O O . GLU A 1 119 ? -6.141 -6.393 8.877 1.00 93.94 119 GLU A O 1
ATOM 946 N N . TRP A 1 120 ? -7.061 -8.409 8.577 1.00 94.75 120 TRP A N 1
ATOM 947 C CA . TRP A 1 120 ? -6.465 -8.595 7.255 1.00 94.75 120 TRP A CA 1
ATOM 948 C C . TRP A 1 120 ? -7.079 -7.643 6.233 1.00 94.75 120 TRP A C 1
ATOM 950 O O . TRP A 1 120 ? -8.250 -7.768 5.877 1.00 94.75 120 TRP A O 1
ATOM 960 N N . MET A 1 121 ? -6.245 -6.756 5.697 1.00 93.88 121 MET A N 1
ATOM 961 C CA . MET A 1 121 ? -6.601 -5.854 4.608 1.00 93.88 121 MET A CA 1
ATOM 962 C C . MET A 1 121 ? -5.801 -6.215 3.361 1.00 93.88 121 MET A C 1
ATOM 964 O O . MET A 1 121 ? -4.596 -6.479 3.435 1.00 93.88 121 MET A O 1
ATOM 968 N N . LEU A 1 122 ? -6.476 -6.248 2.214 1.00 94.62 122 LEU A N 1
ATOM 969 C CA . LEU A 1 122 ? -5.823 -6.422 0.925 1.00 94.62 122 LEU A CA 1
ATOM 970 C C . LEU A 1 122 ? -5.262 -5.077 0.467 1.00 94.62 122 LEU A C 1
ATOM 972 O O . LEU A 1 122 ? -6.007 -4.115 0.296 1.00 94.62 122 LEU A O 1
ATOM 976 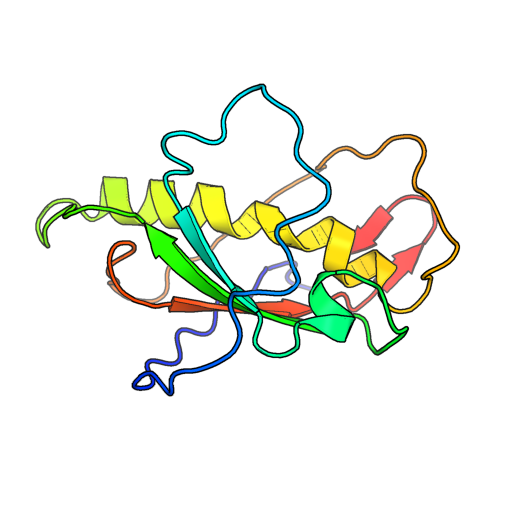N N . TYR A 1 123 ? -3.956 -5.039 0.240 1.00 91.12 123 TYR A N 1
ATOM 977 C CA . TYR A 1 123 ? -3.276 -3.929 -0.402 1.00 91.12 123 TYR A CA 1
ATOM 978 C C . TYR A 1 123 ? -3.047 -4.289 -1.861 1.00 91.12 123 TYR A C 1
ATOM 980 O O . TYR A 1 123 ? -2.356 -5.261 -2.182 1.00 91.12 123 TYR A O 1
ATOM 988 N N . GLU A 1 124 ? -3.648 -3.493 -2.732 1.00 93.25 124 GLU A N 1
ATOM 989 C CA . GLU A 1 124 ? -3.440 -3.514 -4.169 1.00 93.25 124 GLU A CA 1
ATOM 990 C C . GLU A 1 124 ? -2.662 -2.257 -4.542 1.00 93.25 124 GLU A C 1
ATOM 992 O O . GLU A 1 124 ? -3.050 -1.148 -4.188 1.00 93.25 124 GLU A O 1
ATOM 997 N N . CYS A 1 125 ? -1.534 -2.447 -5.210 1.00 91.31 125 CYS A N 1
ATOM 998 C CA . CYS A 1 125 ? -0.681 -1.375 -5.683 1.00 91.31 125 CYS A CA 1
ATOM 999 C C . CYS A 1 125 ? -0.414 -1.615 -7.161 1.00 91.31 125 CYS A C 1
ATOM 1001 O O . CYS A 1 125 ? -0.009 -2.712 -7.544 1.00 91.31 125 CYS A O 1
ATOM 1003 N N . ASP A 1 126 ? -0.631 -0.605 -7.981 1.00 91.94 126 ASP A N 1
ATOM 1004 C CA . ASP A 1 126 ? -0.303 -0.584 -9.396 1.00 91.94 126 ASP A CA 1
ATOM 1005 C C . ASP A 1 126 ? 0.518 0.664 -9.723 1.00 91.94 126 ASP A C 1
ATOM 1007 O O . ASP A 1 126 ? 0.463 1.648 -8.991 1.00 91.94 126 ASP A O 1
ATOM 1011 N N . SER A 1 127 ? 1.318 0.596 -10.787 1.00 90.94 127 SER A N 1
ATOM 1012 C CA . SER A 1 127 ? 2.053 1.745 -11.311 1.00 90.94 127 SER A CA 1
ATOM 1013 C C . SER A 1 127 ? 1.711 1.955 -12.785 1.00 90.94 127 SER A C 1
ATOM 1015 O O . SER A 1 127 ? 2.116 1.148 -13.629 1.00 90.94 127 SER A O 1
ATOM 1017 N N . PRO A 1 128 ? 0.956 3.013 -13.126 1.00 89.88 128 PRO A N 1
ATOM 1018 C CA . PRO A 1 128 ? 0.602 3.302 -14.509 1.00 89.88 128 PRO A CA 1
ATOM 1019 C C . PRO A 1 128 ? 1.763 3.891 -15.321 1.00 89.88 128 PRO A C 1
ATOM 1021 O O . PRO A 1 128 ? 1.711 3.852 -16.551 1.00 89.88 128 PRO A O 1
ATOM 1024 N N . TRP A 1 129 ? 2.785 4.475 -14.678 1.00 89.69 129 TRP A N 1
ATOM 1025 C CA . TRP A 1 129 ? 3.881 5.132 -15.392 1.00 89.69 129 TRP A CA 1
ATOM 1026 C C . TRP A 1 129 ? 5.181 5.232 -14.584 1.00 89.69 129 TRP A C 1
ATOM 1028 O O . TRP A 1 129 ? 5.182 5.518 -13.389 1.00 89.69 129 TRP A O 1
ATOM 1038 N N . ALA A 1 130 ? 6.306 5.079 -15.284 1.00 89.19 130 ALA A N 1
ATOM 1039 C CA . ALA A 1 130 ? 7.647 5.288 -14.756 1.00 89.19 130 ALA A CA 1
ATOM 1040 C C . ALA A 1 130 ? 8.549 5.910 -15.830 1.00 89.19 130 ALA A C 1
ATOM 1042 O O . ALA A 1 130 ? 8.647 5.391 -16.943 1.00 89.19 130 ALA A O 1
ATOM 1043 N N . GLY A 1 131 ? 9.246 6.995 -15.501 1.00 88.19 131 GLY A N 1
ATOM 1044 C CA . GLY A 1 131 ? 10.141 7.673 -16.436 1.00 88.19 131 GLY A CA 1
ATOM 1045 C C . GLY A 1 131 ? 10.786 8.912 -15.832 1.00 88.19 131 GLY A C 1
ATOM 1046 O O . GLY A 1 131 ? 10.324 9.429 -14.826 1.00 88.19 131 GLY A O 1
ATOM 1047 N N . GLN A 1 132 ? 11.880 9.394 -16.429 1.00 87.31 132 GLN A N 1
ATOM 1048 C CA . GLN A 1 132 ? 12.588 10.604 -15.966 1.00 87.31 132 GLN A CA 1
ATOM 1049 C C . GLN A 1 132 ? 12.901 10.600 -14.452 1.00 87.31 132 GLN A C 1
ATOM 1051 O O . GLN A 1 132 ? 12.840 11.631 -13.791 1.00 87.31 132 GLN A O 1
ATOM 1056 N N . SER A 1 133 ? 13.218 9.424 -13.900 1.00 83.56 133 SER A N 1
ATOM 1057 C CA . SER A 1 133 ? 13.455 9.205 -12.461 1.00 83.56 133 SER A CA 1
ATOM 1058 C C . SER A 1 133 ? 12.237 9.420 -11.543 1.00 83.56 133 SER A C 1
ATOM 1060 O O . SER A 1 133 ? 12.402 9.485 -10.328 1.00 83.56 133 SER A O 1
ATOM 1062 N N . LEU A 1 134 ? 11.027 9.477 -12.101 1.00 82.81 134 LEU A N 1
ATOM 1063 C CA . LEU A 1 134 ? 9.744 9.572 -11.403 1.00 82.81 134 LEU A CA 1
ATOM 1064 C C . LEU A 1 134 ? 8.936 8.282 -11.597 1.00 82.81 134 LEU A C 1
ATOM 1066 O O . LEU A 1 134 ? 8.997 7.650 -12.655 1.00 82.81 134 LEU A O 1
ATOM 1070 N N . LEU A 1 135 ? 8.181 7.906 -10.567 1.00 82.75 135 LEU A N 1
ATOM 1071 C CA . LEU A 1 135 ? 7.336 6.714 -10.535 1.00 82.75 135 LEU A CA 1
ATOM 1072 C C . LEU A 1 135 ? 5.959 7.122 -10.006 1.00 82.75 135 LEU A C 1
ATOM 1074 O O . LEU A 1 135 ? 5.896 7.851 -9.015 1.00 82.75 135 LEU A O 1
ATOM 1078 N N . LEU A 1 136 ? 4.896 6.676 -10.675 1.00 72.12 136 LEU A N 1
ATOM 1079 C CA . LEU A 1 136 ? 3.499 6.917 -10.299 1.00 72.12 136 LEU A CA 1
ATOM 1080 C C . LEU A 1 136 ? 2.785 5.608 -10.017 1.00 72.12 136 LEU A C 1
ATOM 1082 O O . LEU A 1 136 ? 3.115 4.628 -10.724 1.00 72.12 136 LEU A O 1
#

Secondary structure (DSSP, 8-state):
-------------------SSTTSS--SSSTT--SEEEEESSHHHHTTSS---SEEEEEEEESS---TT-HHHHHHHHHHHHTSSHHHHHTSS-TT---S------------S---TTS-EEEEEE-S-EETTEE-

Foldseek 3Di:
DDDAQPQDWDDDDDDDDDDPPPPPDDPDDDPPPPQKDKAWPDPCLQVLVAADALKGKIKMAGPDDPDQVCQVVQVVLCQVVLPVCQVSSQCRNPSPDDDPDDDDPDHDHDDPDGDHRRDIGMRMDHWPDDDPNDTD

Sequence (136 aa):
MRTGCSIRLHTKLCLHSALNVAKQGLNKLLATEVPIEVKPVSPAQFYRHVSGEPRRLFWARARGHIGEGNMKLHCCVAAYVSDFALLGTVLLPYPKYKARFTASLDHAMWFHSTFRSDEWMLYECDSPWAGQSLLL

pLDDT: mean 75.51, std 23.33, range [25.09, 95.06]

=== Feature glossary ===
The record interleaves many kinds of information about one protein. Here is each kind framed as the question it answers.

Q: What does the local fold look like, residue by residue?
A: The Foldseek 3Di string encodes local tertiary geometry as a 20-letter alphabet — one character per res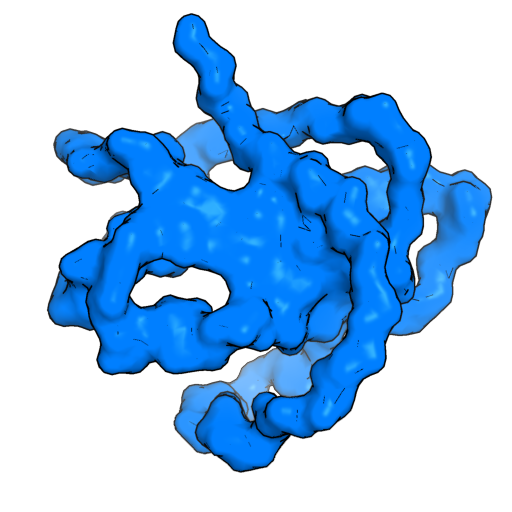idue — derived from the relative positions of nearby Cα atoms. Unlike the amino-acid sequence, 3Di is a direct function of the 3D structure, so two proteins with the same fold have similar 3Di strings even at low sequence identity.

Q: Which residues are in helices, strands, or loops?
A: The SS8 string is DSSP's per-residue secondary-structure call. α-helix (H) means an i→i+4 H-bond ladder; β-strand (E) means the residue participates in a β-sheet; 3₁₀ (G) and π (I) are tighter and wider helices; T/S are turns/bends; '-' is loop.

Q: How big and how compact is the whole molecule?
A: Radius of gyration (Rg) is the root-mean-square distance of Cα atoms from their centroid — a single number for overall size and compactness. A globular domain of N residues has Rg ≈ 2.2·N^0.38 Å; an extended or disordered chain has a much larger Rg. The Cα contact count is the number of residue pairs whose Cα atoms are within 8 Å and are more than four positions apart in sequence — a standard proxy for tertiary packing density. The bounding box is the smallest axis-aligned box enclosing all Cα atoms.

Q: Where is each backbone at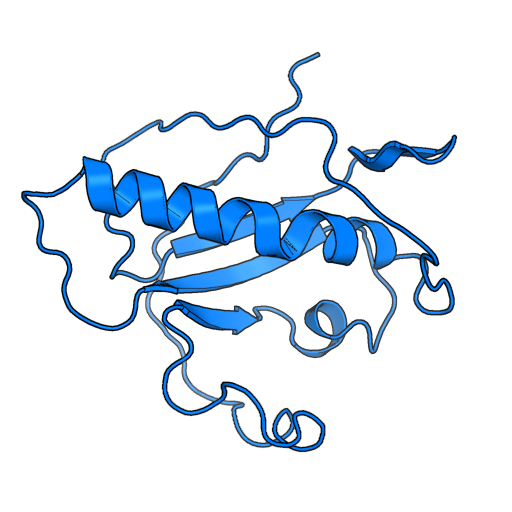om in 3D?
A: Structure coordinates are given as an mmCIF _atom_site loop: one row per atom with element, residue name, chain id, sequence number, and x/y/z position in Å. Only the four main-chain atoms per residue are included here; side chains are omitted to keep the record compact.

Q: What is the amino-acid chain?
A: Primary structure: the covalent order of the twenty standard amino acids along the backbone. Two proteins with the same sequence will (almost always) fold to the same structure; two with 30% identity often share a fold but not the details.

Q: What if only a Cα trace is available?
A: Three-state secondary structure (P-SEA) collapses the eight DSSP classes into helix (a), strand (b), and coil (c). P-SEA assigns these from Cα geometry alone — distances and angles — without requiring backbone oxygens, so it works on any Cα trace.

Q: What family and function is it annotated with?
A: Database cross-references. InterPro integrates a dozen domain/family signature databases into unified entries with residue-range hits. GO terms attach function/process/location labels with evidence codes. CATH codes position the fold in a four-level structural taxonomy. Organism is the NCBI-taxonomy species name.

Q: How confident is the AlphaFold model at each residue?
A: pLDDT is the predicted lDDT-Cα score: AlphaFold's confidence that the local environment of each residue (all inter-atomic distances within 15 Å) is correctly placed. It is a per-residue number between 0 and 100, with higher meaning more reliable.

Q: How mobile is each atom in the crystal?
A: B-factor (Debye–Waller factor) reflects atomic displacement in the crystal lattice. It is an experimental observable (units Å²), not a prediction; low values mean the atom is pinned down, high values mean it moves or is heterogeneous across the crystal.

Q: Which residues are buried vs exposed?
A: SASA measures how much of the protein is reachable by solvent. It is computed by rolling a water-sized probe over the atomic surface and summing the exposed area (Å²). Per-residue SASA distinguishes core (buried, low SASA) from surface (exposed, high SASA) residues; total SASA is a whole-molecule size measure.

Q: What do the diagnostic plots show?
A: Plot images: a contact map (which residues are close in 3D, as an N×N binary image), a Ramachandran scatter (backbone torsion angles, revealing secondary-structure composition at a glance), and — for AlphaFold structures — a PAE heatmap (pairwise prediction confidence).

Q: What known structures does this most resemble?
A: The Foldseek neighbor list gives the closest experimentally determined structures in the PDB, ranked by structural alignment. TM-score near 1 means near-identical fold; near 0.3 means only rough topology match. This is how one finds what a novel AlphaFold prediction most resembles in the solved-structure universe.

Q: Are the domains correctly placed relative to each other?
A: Predicted aligned error is AlphaFold's pairwise confidence. Unlike pLDDT (per-residue), PAE is per-residue-pair and captures whether two parts of the structure are correctly placed relative to each other. Units are ångströms of expected positional error.

Q: What do the rendered images show?
A: Structure images are PyMOL renders from six orthogonal camera directions. Cartoon representation draws helices as coils and strands as arrows; sticks shows the backbone as bonds; surface shows the solvent-excluded envelope. Rainbow coloring maps sequence position to hue (blue→red, N→C); chain coloring assigns a distinct color per polypeptide.

Q: What are the backbone torsion angles?
A: φ (phi) and ψ (psi) are the two rotatable backbone dihedrals per residue: φ is the C(i-1)–N–Cα–C torsion, ψ is the N–Cα–C–N(i+1) torsion, both in degrees on (−180°, 180°]. α-helical residues cluster near (−60°, −45°); β-strand residues near (−120°, +130°). A Ramachandran plot is simply a scatter of (φ, ψ) for every residue.